Protein AF-A0A2X2JXT6-F1 (afdb_monomer_lite)

InterPro domains:
  IPR001387 Cro/C1-type, helix-turn-helix domain [PF01381] (5-52)
  IPR001387 Cro/C1-type, helix-turn-helix domain [PS50943] (5-59)
  IPR001387 Cro/C1-type, helix-turn-helix domain [SM00530] (4-59)
  IPR001387 Cro/C1-type, helix-turn-helix domain [cd00093] (3-52)
  IPR010982 Lambda repressor-like, DNA-binding domain superfamily [G3DSA:1.10.260.40] (1-58)
  IPR010982 Lambda repressor-like, DNA-binding domain superfamily [SSF47413] (3-55)

Organism: Staphylococcus aureus (NCBI:txid1280)

Secondary structure (DSSP, 8-state):
---HHHHHHHHTT--HHHHHHHTTS-HHHHHHHHTTSSPPPHHHHHHHHHHHHHTTS--

Structure (mmCIF, N/CA/C/O backbone):
data_AF-A0A2X2JXT6-F1
#
_entry.id   AF-A0A2X2JXT6-F1
#
loop_
_atom_site.group_PDB
_atom_site.id
_atom_site.type_symbol
_atom_site.label_atom_id
_atom_site.label_alt_id
_atom_site.label_comp_id
_atom_site.label_asym_id
_atom_site.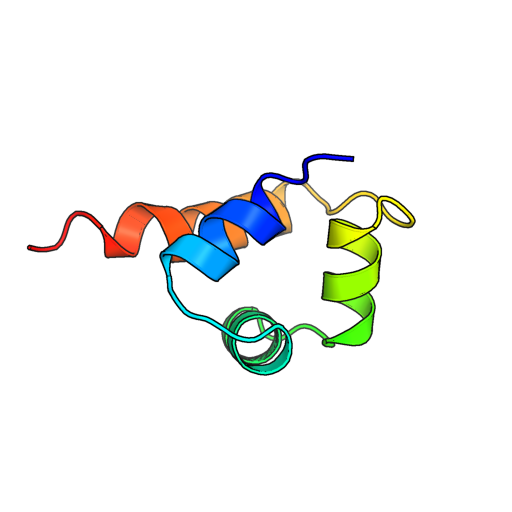label_entity_id
_atom_site.label_seq_id
_atom_site.pdbx_PDB_ins_code
_atom_site.Cartn_x
_atom_site.Cartn_y
_atom_site.Cartn_z
_atom_site.occupancy
_atom_site.B_iso_or_equiv
_atom_site.auth_seq_id
_atom_site.auth_comp_id
_atom_site.auth_asym_id
_atom_site.auth_atom_id
_atom_site.pdbx_PDB_model_num
ATOM 1 N N . MET A 1 1 ? 4.324 10.535 -8.967 1.00 47.12 1 MET A N 1
ATOM 2 C CA . MET A 1 1 ? 4.112 9.305 -9.751 1.00 47.12 1 MET A CA 1
ATOM 3 C C . MET A 1 1 ? 2.784 8.742 -9.293 1.00 47.12 1 MET A C 1
ATOM 5 O O . MET A 1 1 ? 2.675 8.358 -8.135 1.00 47.12 1 MET A O 1
ATOM 9 N N . GLU A 1 2 ? 1.765 8.846 -10.138 1.00 54.56 2 GLU A N 1
ATOM 10 C CA . GLU A 1 2 ? 0.434 8.293 -9.879 1.00 54.56 2 GLU A CA 1
ATOM 11 C C . GLU A 1 2 ? 0.530 6.775 -9.988 1.00 54.56 2 GLU A C 1
ATOM 13 O O . GLU A 1 2 ? 0.883 6.238 -11.037 1.00 54.56 2 GLU A O 1
ATOM 18 N N . ASN A 1 3 ? 0.328 6.084 -8.869 1.00 73.81 3 ASN A N 1
ATOM 19 C CA . ASN A 1 3 ? 0.348 4.634 -8.836 1.00 73.81 3 ASN A CA 1
ATOM 20 C C . ASN A 1 3 ? -1.074 4.152 -8.600 1.00 73.81 3 ASN A C 1
ATOM 22 O O . ASN A 1 3 ? -1.650 4.421 -7.543 1.00 73.81 3 ASN A O 1
ATOM 2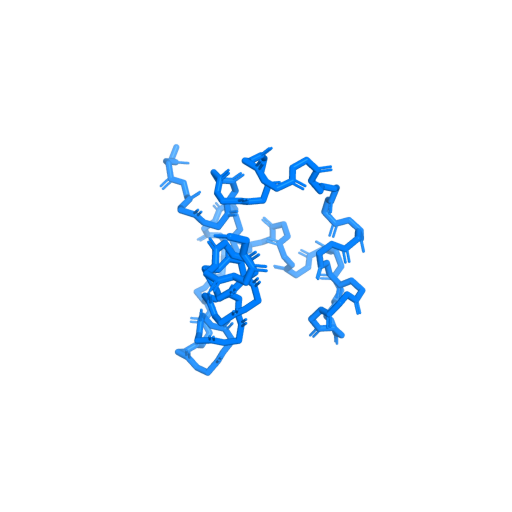6 N N . ARG A 1 4 ? -1.624 3.427 -9.575 1.00 82.00 4 ARG A N 1
ATOM 27 C CA . ARG A 1 4 ? -3.015 2.965 -9.557 1.00 82.00 4 ARG A CA 1
ATOM 28 C C . ARG A 1 4 ? -3.353 2.164 -8.297 1.00 82.00 4 ARG A C 1
ATOM 30 O O . ARG A 1 4 ? -4.466 2.243 -7.795 1.00 82.00 4 ARG A O 1
ATOM 37 N N . ILE A 1 5 ? -2.373 1.446 -7.743 1.00 82.75 5 ILE A N 1
ATOM 38 C CA . ILE A 1 5 ? -2.512 0.694 -6.487 1.00 82.75 5 ILE A CA 1
ATOM 39 C C . ILE A 1 5 ? -2.809 1.639 -5.314 1.00 82.75 5 ILE A C 1
ATOM 41 O O . ILE A 1 5 ? -3.704 1.375 -4.515 1.00 82.75 5 ILE A O 1
ATOM 45 N N . ALA A 1 6 ? -2.079 2.753 -5.219 1.00 84.88 6 ALA A N 1
ATOM 46 C CA . ALA A 1 6 ? -2.239 3.719 -4.137 1.00 84.88 6 ALA A CA 1
ATOM 47 C C . ALA A 1 6 ? -3.584 4.457 -4.223 1.00 84.88 6 ALA A C 1
ATOM 49 O O . ALA A 1 6 ? -4.168 4.778 -3.190 1.00 84.88 6 ALA A O 1
ATOM 50 N N . GLU A 1 7 ? -4.068 4.723 -5.438 1.00 86.12 7 GLU A N 1
ATOM 51 C CA . GLU A 1 7 ? -5.391 5.306 -5.690 1.00 86.12 7 GLU A CA 1
A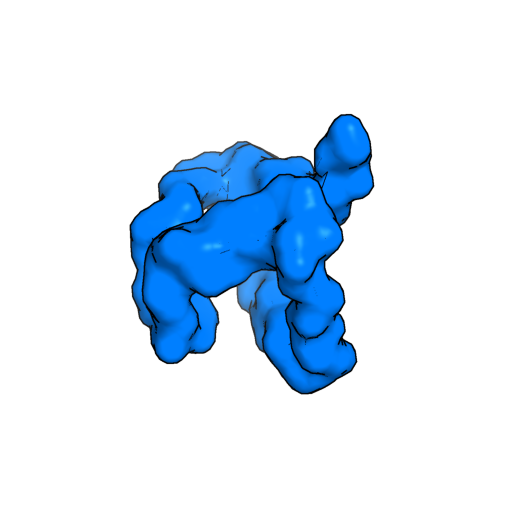TOM 52 C C . GLU A 1 7 ? -6.499 4.358 -5.238 1.00 86.12 7 GLU A C 1
ATOM 54 O O . GLU A 1 7 ? -7.248 4.696 -4.326 1.00 86.12 7 GLU A O 1
ATOM 59 N N . LEU A 1 8 ? -6.521 3.135 -5.775 1.00 84.56 8 LEU A N 1
ATOM 60 C CA . LEU A 1 8 ? -7.518 2.118 -5.434 1.00 84.56 8 LEU A CA 1
ATOM 61 C C . LEU A 1 8 ? -7.519 1.792 -3.932 1.00 84.56 8 LEU A C 1
ATOM 63 O O . LEU A 1 8 ? -8.572 1.605 -3.323 1.00 84.56 8 LEU A O 1
ATOM 67 N N . ARG A 1 9 ? -6.339 1.765 -3.298 1.00 87.88 9 ARG A N 1
ATOM 68 C CA . ARG A 1 9 ? -6.219 1.574 -1.848 1.00 87.88 9 ARG A CA 1
ATOM 69 C C . ARG A 1 9 ? -6.890 2.708 -1.068 1.00 87.88 9 ARG A C 1
ATOM 71 O O . ARG A 1 9 ? -7.538 2.449 -0.054 1.00 87.88 9 ARG A O 1
ATOM 78 N N . LYS A 1 10 ? -6.708 3.958 -1.506 1.00 86.19 10 LYS A N 1
ATOM 79 C CA . LYS A 1 10 ? -7.339 5.131 -0.883 1.00 86.19 10 LYS A CA 1
ATOM 80 C C . LYS A 1 10 ? -8.846 5.155 -1.128 1.00 86.19 10 LYS A C 1
ATOM 82 O O . LYS A 1 10 ? -9.574 5.458 -0.193 1.00 86.19 10 LYS A O 1
ATOM 87 N N . GLU A 1 11 ? -9.304 4.788 -2.322 1.00 87.38 11 GLU A N 1
ATOM 88 C CA . GLU A 1 11 ? -10.734 4.646 -2.642 1.00 87.38 11 GLU A CA 1
ATOM 89 C C . GLU A 1 11 ? -11.419 3.617 -1.734 1.00 87.38 11 GLU A C 1
ATOM 91 O O . GLU A 1 11 ? -12.525 3.845 -1.253 1.00 87.38 11 GLU A O 1
ATOM 96 N N . ASN A 1 12 ? -10.718 2.530 -1.405 1.00 84.62 12 ASN A N 1
ATOM 97 C CA . ASN A 1 12 ? -11.186 1.511 -0.465 1.00 84.62 12 ASN A CA 1
ATOM 98 C C . ASN A 1 12 ? -10.952 1.874 1.020 1.00 84.62 12 ASN A C 1
ATOM 100 O O . ASN A 1 12 ? -11.176 1.043 1.897 1.00 84.62 12 ASN A O 1
ATOM 104 N N . ASN A 1 13 ? -10.498 3.095 1.337 1.00 87.62 13 ASN A N 1
ATOM 105 C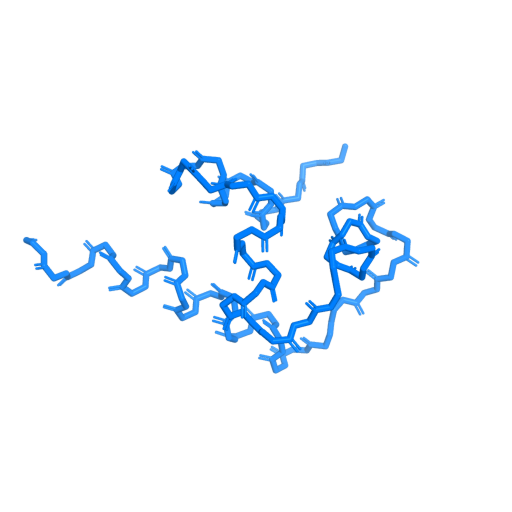 CA . ASN A 1 13 ? -10.178 3.555 2.698 1.00 87.62 13 ASN A CA 1
ATOM 106 C C . ASN A 1 13 ? -9.222 2.626 3.475 1.00 87.62 13 ASN A C 1
ATOM 108 O O . ASN A 1 13 ? -9.300 2.502 4.700 1.00 87.62 13 ASN A O 1
ATOM 112 N N . MET A 1 14 ? -8.285 1.983 2.776 1.00 88.19 14 MET A N 1
ATOM 113 C CA . MET A 1 14 ? -7.351 1.037 3.382 1.00 88.19 14 MET A CA 1
ATOM 114 C C . MET A 1 14 ? -5.989 1.664 3.672 1.00 88.19 14 MET A C 1
ATOM 116 O O . MET A 1 14 ? -5.410 2.434 2.898 1.00 88.19 14 MET A O 1
ATOM 120 N N . THR A 1 15 ? -5.401 1.258 4.789 1.00 90.19 15 THR A N 1
ATOM 121 C CA . THR A 1 15 ? -3.996 1.537 5.098 1.00 90.19 15 THR A CA 1
ATOM 122 C C . THR A 1 15 ? -3.070 0.568 4.361 1.00 90.19 15 THR A C 1
ATOM 124 O O . THR A 1 15 ? -3.464 -0.540 3.996 1.00 90.19 15 THR A O 1
ATOM 127 N N . LEU A 1 16 ? -1.799 0.951 4.191 1.00 87.25 16 LEU A N 1
ATOM 128 C CA . LEU A 1 16 ? -0.765 0.065 3.633 1.00 87.25 16 LEU A CA 1
ATOM 129 C C . LEU A 1 16 ? -0.680 -1.269 4.385 1.00 87.25 16 LEU A C 1
ATOM 131 O O . LEU A 1 16 ? -0.549 -2.315 3.764 1.00 87.25 16 LEU A O 1
ATOM 135 N N . LYS A 1 17 ? -0.787 -1.241 5.719 1.00 89.56 17 LYS A N 1
ATOM 136 C CA . LYS A 1 17 ? -0.731 -2.449 6.552 1.00 89.56 17 LYS A CA 1
ATOM 137 C C . LYS A 1 17 ? -1.924 -3.370 6.324 1.00 89.56 17 LYS A C 1
ATOM 139 O O . LYS A 1 17 ? -1.739 -4.580 6.307 1.00 89.56 17 LYS A O 1
ATOM 144 N N . GLN A 1 18 ? -3.123 -2.811 6.160 1.00 89.62 18 GLN A N 1
ATOM 145 C CA . GLN A 1 18 ? -4.322 -3.602 5.883 1.00 89.62 18 GLN A CA 1
ATOM 146 C C . GLN A 1 18 ? -4.215 -4.271 4.517 1.00 89.62 18 GLN A C 1
ATOM 148 O O . GLN A 1 1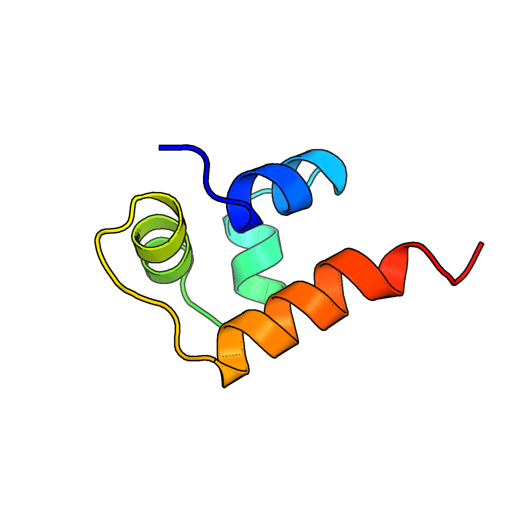8 ? -4.296 -5.489 4.449 1.00 89.62 18 GLN A O 1
ATOM 153 N N . LEU A 1 19 ? -3.924 -3.506 3.460 1.00 87.62 19 LEU A N 1
ATOM 154 C CA . LEU A 1 19 ? -3.789 -4.079 2.121 1.00 87.62 19 LEU A CA 1
ATOM 155 C C . LEU A 1 19 ? -2.654 -5.115 2.055 1.00 87.62 19 LEU A C 1
ATOM 157 O O . LEU A 1 19 ? -2.822 -6.182 1.480 1.00 87.62 19 LEU A O 1
ATOM 161 N N . ALA A 1 20 ? -1.515 -4.842 2.696 1.00 89.44 20 ALA A N 1
ATOM 162 C CA . ALA A 1 20 ? -0.409 -5.793 2.757 1.00 89.44 20 ALA A CA 1
ATOM 163 C C . ALA A 1 20 ? -0.789 -7.090 3.491 1.00 89.44 20 ALA A C 1
ATOM 165 O O . ALA A 1 20 ? -0.398 -8.168 3.056 1.00 89.44 20 ALA A O 1
ATOM 166 N N . LYS A 1 21 ? -1.580 -6.996 4.568 1.00 89.38 21 LYS A N 1
ATOM 167 C CA . LYS A 1 21 ? -2.076 -8.161 5.307 1.00 89.38 21 LYS A CA 1
ATOM 168 C C . LYS A 1 21 ? -3.023 -9.014 4.461 1.00 89.38 21 LYS A C 1
ATOM 170 O O . LYS A 1 21 ? -2.865 -10.228 4.460 1.00 89.38 21 LYS A O 1
ATOM 175 N N . GLU A 1 22 ? -3.955 -8.391 3.741 1.00 87.31 22 GLU A N 1
ATOM 176 C CA . GLU A 1 22 ? -4.901 -9.097 2.859 1.00 87.31 22 GLU A CA 1
ATOM 177 C C . GLU A 1 22 ? -4.183 -9.812 1.708 1.00 87.31 22 GLU A C 1
ATOM 179 O O . GLU A 1 22 ? -4.474 -10.962 1.398 1.00 87.31 22 GLU A O 1
ATOM 184 N N . LEU A 1 23 ? -3.171 -9.164 1.131 1.00 85.69 23 LEU A N 1
ATOM 185 C CA . LEU A 1 23 ? -2.346 -9.729 0.060 1.00 85.69 23 LEU A CA 1
ATOM 186 C C . LEU A 1 23 ? -1.241 -10.665 0.573 1.00 85.69 23 LEU A C 1
ATOM 188 O O . LEU A 1 23 ? -0.424 -11.139 -0.210 1.00 85.69 23 LEU A O 1
ATOM 192 N N . ASN A 1 24 ? -1.160 -10.892 1.888 1.00 88.50 24 ASN A N 1
ATOM 193 C CA . ASN A 1 24 ? -0.110 -11.681 2.534 1.00 88.50 24 ASN A CA 1
ATOM 194 C C . ASN A 1 24 ? 1.325 -11.271 2.122 1.00 88.50 24 ASN A C 1
ATOM 196 O O . ASN A 1 24 ? 2.227 -12.098 1.967 1.00 88.50 24 ASN A O 1
ATOM 200 N N . ILE A 1 25 ? 1.550 -9.967 1.948 1.00 88.50 25 ILE A N 1
ATOM 201 C CA . ILE A 1 25 ? 2.859 -9.377 1.658 1.00 88.50 25 ILE A CA 1
ATOM 202 C C . ILE A 1 25 ? 3.297 -8.458 2.795 1.00 88.50 25 ILE A C 1
ATOM 204 O O . ILE A 1 25 ? 2.529 -8.076 3.676 1.00 88.50 25 ILE A O 1
ATOM 208 N N . ARG A 1 26 ? 4.568 -8.056 2.780 1.00 89.12 26 ARG A N 1
ATOM 209 C CA . ARG A 1 26 ? 5.064 -7.061 3.732 1.00 89.12 26 ARG A CA 1
ATOM 210 C C . ARG A 1 26 ? 4.663 -5.653 3.290 1.00 89.12 26 ARG A C 1
ATOM 212 O O . ARG A 1 26 ? 4.746 -5.307 2.111 1.00 89.12 26 ARG A O 1
ATOM 219 N N . ASP A 1 27 ? 4.319 -4.812 4.255 1.00 87.75 27 ASP A N 1
ATOM 220 C CA . ASP A 1 27 ? 4.014 -3.388 4.073 1.00 87.75 27 ASP A CA 1
ATOM 221 C C . ASP A 1 27 ? 5.139 -2.619 3.359 1.00 87.75 27 ASP A C 1
ATOM 223 O O . ASP A 1 27 ? 4.886 -1.822 2.455 1.00 87.75 27 ASP A O 1
ATOM 227 N N . ASN A 1 28 ? 6.395 -2.919 3.694 1.00 87.25 28 ASN A N 1
ATOM 228 C CA . ASN A 1 28 ? 7.570 -2.350 3.039 1.00 87.25 28 ASN A CA 1
ATOM 229 C C . ASN A 1 28 ? 7.670 -2.719 1.547 1.00 87.25 28 ASN A C 1
ATOM 231 O O . ASN A 1 28 ? 8.264 -1.975 0.769 1.00 87.25 28 ASN A O 1
ATOM 235 N N . THR A 1 29 ? 7.095 -3.853 1.148 1.00 87.38 29 THR A N 1
ATOM 236 C CA . THR A 1 29 ? 7.112 -4.361 -0.225 1.00 87.38 29 THR A CA 1
ATOM 237 C C . THR A 1 29 ? 6.023 -3.656 -1.023 1.00 87.38 29 THR A C 1
ATOM 239 O O . THR A 1 29 ? 6.298 -3.130 -2.097 1.00 87.38 29 THR A O 1
ATOM 242 N N . LEU A 1 30 ? 4.832 -3.514 -0.435 1.00 87.50 30 LEU A N 1
ATOM 243 C CA . LEU A 1 30 ? 3.750 -2.707 -0.993 1.00 87.50 30 LEU A CA 1
ATOM 244 C C . LEU A 1 30 ? 4.162 -1.237 -1.174 1.00 87.50 30 LEU A C 1
ATOM 246 O O . LEU A 1 30 ? 3.938 -0.655 -2.231 1.00 87.50 30 LEU A O 1
ATOM 250 N N . SER A 1 31 ? 4.855 -0.656 -0.191 1.00 86.88 31 SER A N 1
ATOM 251 C CA . SER A 1 31 ? 5.409 0.700 -0.288 1.00 86.88 31 SER A CA 1
ATOM 252 C C . SER A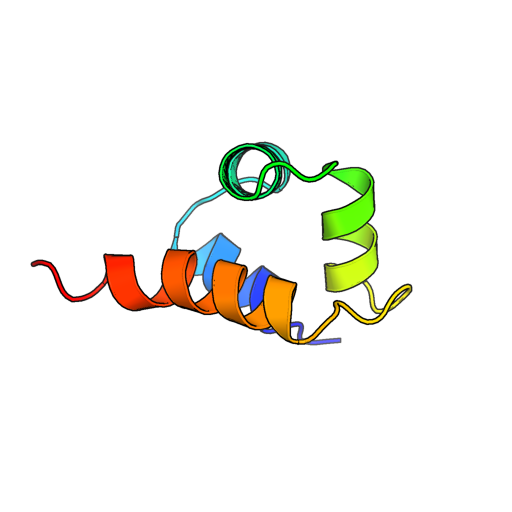 1 31 ? 6.430 0.844 -1.426 1.00 86.88 31 SER A C 1
ATOM 254 O O . SER A 1 31 ? 6.432 1.850 -2.137 1.00 86.88 31 SER A O 1
ATOM 256 N N . GLN A 1 32 ? 7.277 -0.167 -1.655 1.00 86.94 32 GLN A N 1
ATOM 257 C CA . GLN A 1 32 ? 8.205 -0.178 -2.794 1.00 86.94 32 GLN A CA 1
ATOM 258 C C . GLN A 1 32 ? 7.485 -0.251 -4.143 1.00 86.94 32 GLN A C 1
ATOM 260 O O . GLN A 1 32 ? 7.960 0.359 -5.101 1.00 86.94 32 GLN A O 1
ATOM 265 N N . TYR A 1 33 ? 6.350 -0.953 -4.212 1.00 86.31 33 TYR A N 1
ATOM 266 C CA . TYR A 1 33 ? 5.506 -0.970 -5.405 1.00 86.31 33 TYR A CA 1
ATOM 267 C C . TYR A 1 33 ? 4.854 0.390 -5.640 1.00 86.31 33 TYR A C 1
ATOM 269 O O . TYR A 1 33 ? 4.983 0.916 -6.740 1.00 86.31 33 TYR A O 1
ATOM 277 N N . GLU A 1 34 ? 4.249 1.007 -4.615 1.00 83.06 34 GLU A N 1
ATOM 278 C CA . GLU A 1 34 ? 3.623 2.338 -4.725 1.00 83.06 34 GLU A CA 1
ATOM 279 C C . GLU A 1 34 ? 4.630 3.423 -5.142 1.00 83.06 34 GLU A C 1
ATOM 281 O O . GLU A 1 34 ? 4.311 4.304 -5.939 1.00 83.06 34 GLU A O 1
ATOM 286 N N . THR A 1 35 ? 5.869 3.332 -4.654 1.00 82.75 35 THR A N 1
ATOM 287 C CA . THR A 1 35 ? 6.945 4.291 -4.958 1.00 82.75 35 THR A CA 1
ATOM 288 C C . THR A 1 35 ? 7.721 3.986 -6.243 1.00 82.75 35 THR A C 1
ATOM 290 O O . THR A 1 35 ? 8.611 4.756 -6.599 1.00 82.75 35 THR A O 1
ATOM 293 N N . GLY A 1 36 ? 7.414 2.887 -6.944 1.00 77.62 36 GLY A N 1
ATOM 294 C CA . GLY A 1 36 ? 8.075 2.506 -8.199 1.00 77.62 36 GLY A CA 1
ATOM 295 C C . GLY A 1 36 ? 9.510 1.990 -8.039 1.00 77.62 36 GLY A C 1
ATOM 296 O O . GLY A 1 36 ? 10.211 1.800 -9.029 1.00 77.62 36 GLY A O 1
ATOM 297 N N . LYS A 1 37 ? 9.965 1.728 -6.805 1.00 79.25 37 LYS A N 1
ATOM 298 C CA . LYS A 1 37 ? 11.290 1.136 -6.536 1.00 79.25 37 LYS A CA 1
ATOM 299 C C . LYS A 1 37 ? 11.385 -0.318 -6.985 1.00 79.25 37 LYS A C 1
ATOM 301 O O . LYS A 1 37 ? 12.481 -0.831 -7.196 1.00 79.25 37 LYS A O 1
ATOM 306 N N . ARG A 1 38 ? 10.243 -0.994 -7.092 1.00 78.38 38 ARG A N 1
ATOM 307 C CA . ARG A 1 38 ? 10.143 -2.380 -7.537 1.00 78.38 38 ARG A CA 1
ATOM 308 C C . ARG A 1 38 ? 8.933 -2.513 -8.445 1.00 78.38 38 ARG A C 1
ATOM 310 O O . ARG A 1 38 ? 7.891 -1.940 -8.146 1.00 78.38 38 ARG A O 1
ATOM 317 N N . ASN A 1 39 ? 9.062 -3.291 -9.515 1.00 75.75 39 ASN A N 1
ATOM 318 C CA . ASN A 1 39 ? 7.915 -3.628 -10.347 1.00 75.75 39 ASN A CA 1
ATOM 319 C C . ASN A 1 39 ? 7.208 -4.853 -9.745 1.00 75.75 39 ASN A C 1
ATOM 321 O O . ASN A 1 39 ? 7.870 -5.879 -9.531 1.00 75.75 39 ASN A O 1
ATOM 325 N N . PRO A 1 40 ? 5.910 -4.767 -9.412 1.00 78.62 40 PRO A N 1
ATOM 326 C CA . PRO A 1 40 ? 5.152 -5.937 -8.999 1.00 78.62 40 PRO A CA 1
ATOM 327 C C . PRO A 1 40 ? 5.064 -6.933 -10.158 1.00 78.62 40 PRO A C 1
ATOM 329 O O . PRO A 1 40 ? 5.026 -6.556 -11.330 1.00 78.62 40 PRO A O 1
ATOM 332 N N . GLN A 1 41 ? 5.067 -8.224 -9.833 1.00 82.19 41 GLN A N 1
ATOM 333 C CA . GLN A 1 41 ? 4.816 -9.255 -10.836 1.00 82.19 41 GLN A CA 1
ATOM 334 C C . GLN A 1 41 ? 3.352 -9.196 -11.275 1.00 82.19 41 GLN A C 1
ATOM 336 O O . GLN A 1 41 ? 2.486 -8.821 -10.482 1.00 82.19 41 GLN A O 1
ATOM 341 N N . MET A 1 42 ? 3.067 -9.613 -12.512 1.00 78.50 42 MET A N 1
ATOM 342 C CA . MET A 1 42 ? 1.694 -9.609 -13.032 1.00 78.50 42 MET A CA 1
ATOM 343 C C . MET A 1 42 ? 0.717 -10.392 -12.149 1.00 78.50 42 MET A C 1
ATOM 345 O O . MET A 1 42 ? -0.401 -9.931 -11.960 1.00 78.50 42 MET A O 1
ATOM 349 N N . GLY A 1 43 ? 1.145 -11.503 -11.538 1.00 81.44 43 GLY A N 1
ATOM 350 C CA . GLY A 1 43 ? 0.301 -12.256 -10.601 1.00 81.44 43 GLY A CA 1
ATOM 351 C C . GLY A 1 43 ? -0.153 -11.418 -9.401 1.00 81.44 43 GLY A C 1
ATOM 352 O O . GLY A 1 43 ? -1.340 -11.365 -9.103 1.00 81.44 43 GLY A O 1
ATOM 353 N N . LEU A 1 44 ? 0.764 -10.666 -8.781 1.00 83.19 44 LEU A N 1
ATOM 354 C CA . LEU A 1 44 ? 0.431 -9.794 -7.652 1.00 83.19 44 LEU A CA 1
ATOM 355 C C . LEU A 1 44 ? -0.454 -8.616 -8.082 1.00 83.19 44 LEU A C 1
ATOM 357 O O . LEU A 1 44 ? -1.376 -8.243 -7.367 1.00 83.19 44 LEU A O 1
ATOM 361 N N . LEU A 1 45 ? -0.197 -8.032 -9.257 1.00 82.44 45 LEU A N 1
ATOM 362 C CA . LEU A 1 45 ? -1.075 -7.003 -9.826 1.00 82.44 45 LEU A CA 1
ATOM 363 C C . LEU A 1 45 ? -2.500 -7.528 -10.015 1.00 82.44 45 LEU A C 1
ATOM 365 O O . LEU A 1 45 ? -3.453 -6.801 -9.753 1.00 82.44 45 LEU A O 1
ATOM 369 N N . GLN A 1 46 ? -2.640 -8.783 -10.436 1.00 83.69 46 GLN A N 1
ATOM 370 C CA . GLN A 1 46 ? -3.929 -9.426 -10.637 1.00 83.69 46 GLN A CA 1
ATOM 371 C C . GLN A 1 46 ? -4.628 -9.739 -9.309 1.00 83.69 46 GLN A C 1
ATOM 373 O O . GLN A 1 46 ? -5.828 -9.516 -9.205 1.00 83.69 46 GLN A O 1
ATOM 378 N N . GLU A 1 47 ? -3.899 -10.162 -8.274 1.00 85.06 47 GLU A N 1
ATOM 379 C CA . GLU A 1 47 ? -4.438 -10.310 -6.913 1.00 85.06 47 GLU A CA 1
ATOM 380 C C . GLU A 1 47 ? -4.913 -8.972 -6.336 1.00 85.06 47 GLU A C 1
ATOM 382 O O . GLU A 1 47 ? -6.035 -8.879 -5.844 1.00 85.06 47 GLU A O 1
ATOM 387 N N . ILE A 1 48 ? -4.101 -7.917 -6.464 1.00 82.69 48 ILE A N 1
ATOM 388 C CA . ILE A 1 48 ? -4.455 -6.555 -6.044 1.00 82.69 48 ILE A CA 1
ATOM 389 C C . ILE A 1 48 ? -5.694 -6.065 -6.794 1.00 82.69 48 ILE A C 1
ATOM 391 O O . ILE A 1 48 ? -6.606 -5.517 -6.180 1.00 82.69 48 ILE A O 1
ATOM 395 N N . ALA A 1 49 ? -5.732 -6.254 -8.115 1.00 83.12 49 ALA A N 1
ATOM 396 C CA . ALA A 1 49 ? -6.865 -5.858 -8.939 1.00 83.12 49 ALA A CA 1
ATOM 397 C C . ALA A 1 49 ? -8.122 -6.651 -8.569 1.00 83.12 49 ALA A C 1
ATOM 399 O O . ALA A 1 49 ? -9.172 -6.054 -8.389 1.00 83.12 49 ALA A O 1
ATOM 400 N N . ASN A 1 50 ? -8.027 -7.967 -8.385 1.00 83.94 50 ASN A N 1
ATOM 401 C CA . ASN A 1 50 ? -9.158 -8.784 -7.954 1.00 83.94 50 ASN A CA 1
ATOM 402 C C . ASN A 1 50 ? -9.680 -8.328 -6.591 1.00 83.94 50 ASN A C 1
ATOM 404 O O . ASN A 1 50 ? -10.884 -8.163 -6.430 1.00 83.94 50 ASN A O 1
ATOM 408 N N . PHE A 1 51 ? -8.787 -8.064 -5.639 1.00 83.25 51 PHE A N 1
ATOM 409 C CA . PHE A 1 51 ? -9.169 -7.600 -4.312 1.00 83.25 51 PHE A CA 1
ATOM 410 C C . PHE A 1 51 ? -9.839 -6.216 -4.361 1.00 83.25 51 PHE A C 1
ATOM 412 O O . PHE A 1 51 ? -10.938 -6.042 -3.850 1.00 83.25 51 PHE A O 1
ATOM 419 N N . LEU A 1 52 ? -9.220 -5.238 -5.030 1.00 79.75 52 LEU A N 1
ATOM 420 C CA . LEU A 1 52 ? -9.691 -3.847 -5.030 1.00 79.75 52 LEU A CA 1
ATOM 421 C C . LEU A 1 52 ? -10.848 -3.577 -6.008 1.00 79.75 52 LEU A C 1
ATOM 423 O O . LEU A 1 52 ? -11.639 -2.673 -5.757 1.00 79.75 52 LEU A O 1
ATOM 427 N N . VAL A 1 53 ? -10.951 -4.319 -7.119 1.00 74.44 53 VAL A N 1
ATOM 428 C CA . VAL A 1 53 ? -11.973 -4.112 -8.166 1.00 74.44 53 VAL A CA 1
ATOM 429 C C . VAL A 1 53 ? -13.204 -4.999 -7.953 1.00 74.44 53 VAL A C 1
ATOM 431 O O . VAL A 1 53 ? -14.321 -4.512 -8.111 1.00 74.44 53 VAL A O 1
ATOM 434 N N . CYS A 1 54 ? -13.062 -6.279 -7.573 1.00 61.50 54 CYS A N 1
ATOM 435 C CA . CYS A 1 54 ? -14.241 -7.154 -7.420 1.00 61.50 54 CYS A CA 1
ATOM 436 C C . CYS A 1 54 ? -15.062 -6.865 -6.159 1.00 61.50 54 CYS A C 1
ATOM 438 O O . CYS A 1 54 ? -16.237 -7.224 -6.109 1.00 61.50 54 CYS A O 1
ATOM 440 N N . GLN A 1 55 ? -14.503 -6.174 -5.165 1.00 54.41 55 GLN A N 1
ATOM 441 C CA . GLN A 1 55 ? -15.251 -5.798 -3.964 1.00 54.41 55 GLN A CA 1
ATOM 442 C C . GLN A 1 55 ? -16.327 -4.726 -4.238 1.00 54.41 55 GLN A C 1
ATOM 444 O O . GLN A 1 55 ? -17.222 -4.528 -3.422 1.00 54.41 55 GLN A O 1
ATOM 449 N N . TRP A 1 56 ? -16.293 -4.095 -5.420 1.00 52.03 56 TRP A N 1
ATOM 450 C CA . TRP A 1 56 ? -17.250 -3.077 -5.865 1.00 52.03 56 TRP A CA 1
ATOM 451 C C . TRP A 1 56 ? -18.441 -3.619 -6.674 1.00 52.03 56 TRP A C 1
ATOM 453 O O . TRP A 1 56 ? -19.342 -2.856 -6.999 1.00 52.03 56 TRP A O 1
ATOM 463 N N . SER A 1 57 ? -18.477 -4.916 -7.008 1.00 47.44 57 SER A N 1
ATOM 464 C CA . SER A 1 57 ? -19.572 -5.524 -7.797 1.00 47.44 57 SER A CA 1
ATOM 465 C C . SER A 1 57 ? -20.524 -6.417 -6.990 1.00 47.44 57 SER A C 1
ATOM 467 O O . SER A 1 57 ? -21.290 -7.171 -7.583 1.00 47.44 57 SER A O 1
ATOM 469 N N . ILE A 1 58 ? -20.495 -6.356 -5.654 1.00 49.41 58 ILE A N 1
ATOM 470 C CA . ILE A 1 58 ? -21.410 -7.135 -4.789 1.00 49.41 58 ILE A CA 1
ATOM 471 C C . ILE A 1 58 ? -22.380 -6.221 -4.002 1.00 49.41 58 ILE A C 1
ATOM 473 O O . ILE A 1 58 ? -22.928 -6.620 -2.981 1.00 49.41 58 ILE A O 1
ATOM 477 N N . PHE A 1 59 ? -22.656 -5.009 -4.488 1.00 44.19 59 PHE A N 1
ATOM 478 C CA . PHE A 1 59 ? -23.786 -4.195 -4.015 1.00 44.19 59 PHE A CA 1
ATOM 479 C C . PHE A 1 59 ? -24.662 -3.736 -5.176 1.00 44.19 59 PHE A C 1
ATOM 481 O O . PHE A 1 59 ? -24.091 -3.362 -6.224 1.00 44.19 59 PHE A O 1
#

Sequence (59 aa):
MENRIAELRKENNMTLKQLAKELNIRDNTLSQYETGKRNPQMGLLQEIANFLVCQWSIF

Foldseek 3Di:
DDQVLVVLCVVVVHDLVRLCVQLVHDSVVSVCCRVVVDPDDPVSVVVSCCVSPVVVVPD

pLDDT: mean 79.97, std 12.11, range [44.19, 90.19]

Radius of gyration: 10.86 Å; chains: 1; bounding box: 35×22×20 Å